Protein AF-A0A078JZK4-F1 (afdb_monomer_lite)

InterPro domains:
  IPR011009 Protein kinase-like domain superfamily [SSF56112] (12-67)
  IPR050117 Mitogen-activated protein (MAP) kinase [PTHR24055] (13-67)

Structure (mmCIF, N/CA/C/O backbone):
data_AF-A0A078JZK4-F1
#
_entry.id   AF-A0A078JZK4-F1
#
loop_
_atom_site.group_PDB
_atom_site.id
_atom_site.type_symbol
_atom_site.label_atom_id
_atom_site.label_alt_id
_atom_site.label_comp_id
_atom_site.label_asym_id
_atom_site.label_entity_id
_atom_site.label_seq_id
_atom_site.pdbx_PDB_ins_code
_atom_site.Cartn_x
_atom_site.Cartn_y
_atom_site.Cartn_z
_atom_site.occupancy
_atom_site.B_iso_or_equiv
_atom_site.auth_seq_id
_atom_site.auth_comp_id
_atom_site.auth_asym_id
_atom_site.auth_atom_id
_atom_site.pdbx_PDB_model_num
ATOM 1 N N . MET A 1 1 ? -11.779 21.179 -5.044 1.00 34.94 1 MET A N 1
ATOM 2 C CA . MET A 1 1 ? -12.272 19.907 -5.622 1.00 34.94 1 MET A CA 1
ATOM 3 C C . MET A 1 1 ? -11.150 18.866 -5.657 1.00 34.94 1 MET A C 1
ATOM 5 O O . MET A 1 1 ? -10.392 18.842 -6.611 1.00 34.94 1 MET A O 1
ATOM 9 N N . GLN A 1 2 ? -10.970 18.042 -4.618 1.00 35.16 2 GLN A N 1
ATOM 10 C CA . GLN A 1 2 ? -9.938 16.983 -4.597 1.00 35.16 2 GLN A CA 1
ATOM 11 C C . GLN A 1 2 ? -10.507 15.701 -3.962 1.00 35.16 2 GLN A C 1
ATOM 13 O O . GLN A 1 2 ? -10.055 15.266 -2.913 1.00 35.16 2 GLN A O 1
ATOM 18 N N . GLN A 1 3 ? -11.549 15.116 -4.564 1.00 39.38 3 GLN A N 1
ATOM 19 C CA . GLN A 1 3 ? -12.145 13.848 -4.094 1.00 39.38 3 GLN A CA 1
ATOM 20 C C . GLN A 1 3 ? -12.027 12.683 -5.100 1.00 39.38 3 GLN A C 1
ATOM 22 O O . GLN A 1 3 ? -12.446 11.570 -4.806 1.00 39.38 3 GLN A O 1
ATOM 27 N N . ASN A 1 4 ? -11.398 12.872 -6.267 1.00 43.16 4 ASN A N 1
ATOM 28 C CA . ASN A 1 4 ? -11.560 1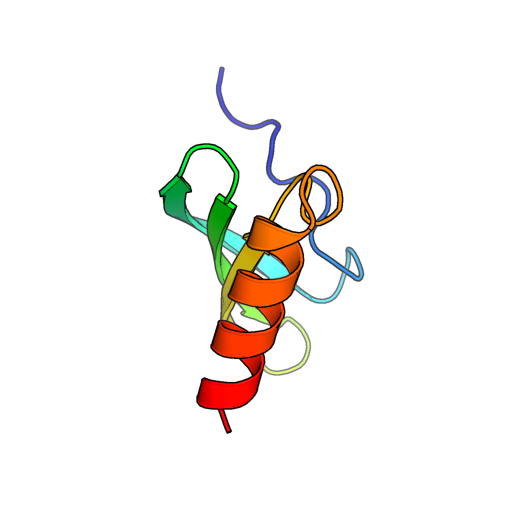1.926 -7.383 1.00 43.16 4 ASN A CA 1
ATOM 29 C C . ASN A 1 4 ? -10.458 10.872 -7.598 1.00 43.16 4 ASN A C 1
ATOM 31 O O . ASN A 1 4 ? -10.556 10.113 -8.556 1.00 43.16 4 ASN A O 1
ATOM 35 N N . GLN A 1 5 ? -9.451 10.731 -6.729 1.00 49.16 5 GLN A N 1
ATOM 36 C CA . GLN A 1 5 ? -8.420 9.684 -6.917 1.00 49.16 5 GLN A CA 1
ATOM 37 C C . GLN A 1 5 ? -8.650 8.391 -6.119 1.00 49.16 5 GLN A C 1
ATOM 39 O O . GLN A 1 5 ? -7.876 7.444 -6.238 1.00 49.16 5 GLN A O 1
ATOM 44 N N . VAL A 1 6 ? -9.728 8.305 -5.332 1.00 53.19 6 VAL A N 1
ATOM 45 C CA . VAL A 1 6 ? -9.960 7.155 -4.439 1.00 53.19 6 VAL A CA 1
ATOM 46 C C . VAL A 1 6 ? -10.650 5.973 -5.144 1.00 53.19 6 VAL A C 1
ATOM 48 O O . VAL A 1 6 ? -10.731 4.875 -4.604 1.00 53.19 6 VAL A O 1
ATOM 51 N N . LYS A 1 7 ? -11.127 6.157 -6.380 1.00 51.06 7 LYS A N 1
ATOM 52 C CA . LYS A 1 7 ? -12.186 5.313 -6.953 1.00 51.06 7 LYS A CA 1
ATOM 53 C C . LYS A 1 7 ? -11.821 3.889 -7.402 1.00 51.06 7 LYS A C 1
ATOM 55 O O . LYS A 1 7 ? -12.730 3.207 -7.847 1.00 51.06 7 LYS A O 1
ATOM 60 N N . LYS A 1 8 ? -10.582 3.393 -7.273 1.00 57.66 8 LYS A N 1
ATOM 61 C CA . LYS A 1 8 ? -10.243 1.974 -7.555 1.00 57.66 8 LYS A CA 1
ATOM 62 C C . LYS A 1 8 ? -8.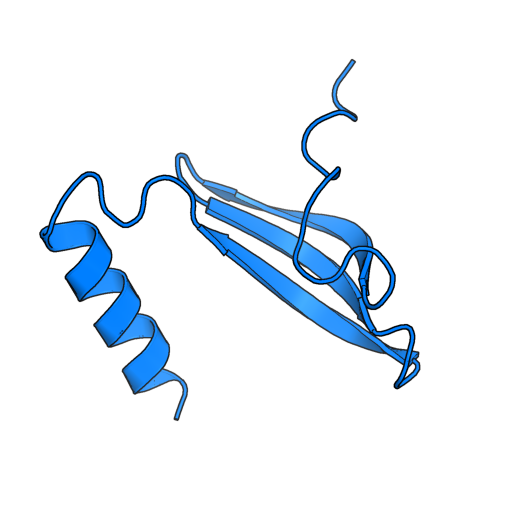956 1.549 -6.824 1.00 57.66 8 LYS A C 1
ATOM 64 O O . LYS A 1 8 ? -7.851 1.836 -7.299 1.00 57.66 8 LYS A O 1
ATOM 69 N N . TYR A 1 9 ? -9.111 0.871 -5.685 1.00 60.88 9 TYR A N 1
ATOM 70 C CA . TYR A 1 9 ? -8.063 0.123 -4.976 1.00 60.88 9 TYR A CA 1
ATOM 71 C C . TYR A 1 9 ? -8.533 -1.330 -4.839 1.00 60.88 9 TYR A C 1
ATOM 73 O O . TYR A 1 9 ? -9.364 -1.608 -3.982 1.00 60.88 9 TYR A O 1
ATOM 81 N N . GLY A 1 10 ? -8.036 -2.246 -5.678 1.00 59.03 10 GLY A N 1
ATOM 82 C CA . GLY A 1 10 ? -8.386 -3.673 -5.584 1.00 59.03 10 GLY A CA 1
ATOM 83 C C . GLY A 1 10 ? -9.896 -3.946 -5.647 1.00 59.03 10 GLY A C 1
ATOM 84 O O . GLY A 1 10 ? -10.660 -3.074 -6.048 1.00 59.03 10 GLY A O 1
ATOM 85 N N . ASN A 1 11 ? -10.322 -5.167 -5.299 1.00 58.84 11 ASN A N 1
ATOM 86 C CA . ASN A 1 11 ? -11.730 -5.583 -5.301 1.00 58.84 11 ASN A CA 1
ATOM 87 C C . ASN A 1 11 ? -12.598 -4.520 -4.599 1.00 58.84 11 ASN A C 1
ATOM 89 O O . ASN A 1 11 ? -12.472 -4.326 -3.389 1.00 58.84 11 ASN A O 1
ATOM 93 N N . ALA A 1 12 ? -13.424 -3.808 -5.375 1.00 61.19 12 ALA A N 1
ATOM 94 C CA . ALA A 1 12 ? -14.024 -2.525 -4.997 1.00 61.19 12 ALA A CA 1
ATOM 95 C C . ALA A 1 12 ? -14.909 -2.584 -3.737 1.00 61.19 12 ALA A C 1
ATOM 97 O O . ALA A 1 12 ? -15.225 -1.541 -3.173 1.00 61.19 12 ALA A O 1
ATOM 98 N N . ASN A 1 13 ? -15.253 -3.791 -3.276 1.00 74.94 13 ASN A N 1
ATOM 99 C CA . ASN A 1 13 ? -16.102 -4.023 -2.113 1.00 74.94 13 ASN A CA 1
ATOM 100 C C . ASN A 1 13 ? -15.356 -4.451 -0.838 1.00 74.94 13 ASN A C 1
ATOM 102 O O . ASN A 1 13 ? -15.960 -4.419 0.230 1.00 74.94 13 ASN A O 1
ATOM 106 N N . ARG A 1 14 ? -14.071 -4.841 -0.898 1.00 88.81 14 ARG A N 1
ATOM 107 C CA . ARG A 1 14 ? -13.371 -5.348 0.300 1.00 88.81 14 ARG A CA 1
ATOM 108 C C . ARG A 1 14 ? -12.828 -4.235 1.189 1.00 88.81 14 ARG A C 1
ATOM 110 O O . ARG A 1 14 ? -12.849 -4.373 2.403 1.00 88.81 14 ARG A O 1
ATOM 117 N N . TYR A 1 15 ? -12.329 -3.144 0.617 1.00 90.88 15 TYR A N 1
ATOM 118 C CA . TYR A 1 15 ? -11.640 -2.109 1.389 1.00 90.88 15 TYR A CA 1
ATOM 119 C C . TYR A 1 15 ? -12.379 -0.780 1.338 1.00 90.88 15 TYR A C 1
ATOM 121 O O . TYR A 1 15 ? -12.594 -0.213 0.267 1.00 90.88 15 TYR A O 1
ATOM 129 N N . ARG A 1 16 ? -12.695 -0.232 2.512 1.00 90.62 16 ARG A N 1
ATOM 130 C CA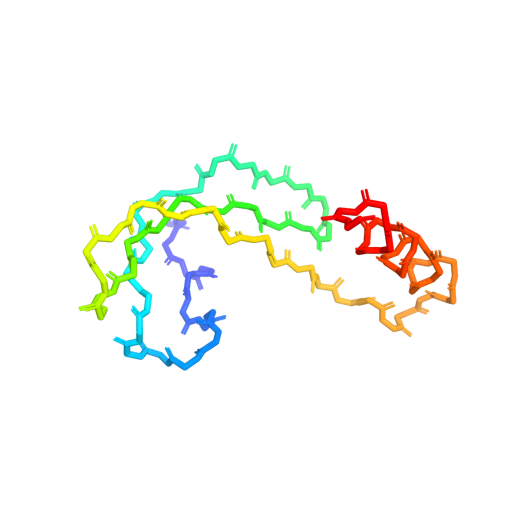 . ARG A 1 16 ? -13.238 1.121 2.641 1.00 90.62 16 ARG A CA 1
ATOM 131 C C . ARG A 1 16 ? -12.118 2.094 2.974 1.00 90.62 16 ARG A C 1
ATOM 133 O O . ARG A 1 16 ? -11.549 2.050 4.064 1.00 90.62 16 ARG A O 1
ATOM 140 N N . ILE A 1 17 ? -11.814 2.992 2.043 1.00 90.62 17 ILE A N 1
ATOM 141 C CA . ILE A 1 17 ? -10.761 3.994 2.229 1.00 90.62 17 ILE A CA 1
ATOM 142 C C . ILE A 1 17 ? -11.213 5.047 3.246 1.00 90.62 17 ILE A C 1
ATOM 144 O O . ILE A 1 17 ? -12.305 5.597 3.130 1.00 90.62 17 ILE A O 1
ATOM 148 N N . LEU A 1 18 ? -10.364 5.333 4.235 1.00 91.62 18 LEU A N 1
ATOM 149 C CA . LEU A 1 18 ? -10.619 6.336 5.270 1.00 91.62 18 LEU A CA 1
ATOM 150 C C . LEU A 1 18 ? -9.996 7.684 4.909 1.00 91.62 18 LEU A C 1
ATOM 152 O O . LEU A 1 18 ? -10.680 8.700 4.860 1.00 91.62 18 LEU A O 1
ATOM 156 N N . ARG A 1 19 ? -8.678 7.699 4.688 1.00 91.25 19 ARG A N 1
ATOM 157 C CA . ARG A 1 19 ? -7.919 8.908 4.348 1.00 91.25 19 ARG A CA 1
ATOM 158 C C . ARG A 1 19 ? -6.596 8.557 3.690 1.00 91.25 19 ARG A C 1
ATOM 160 O O . ARG A 1 19 ? -6.039 7.488 3.932 1.00 91.25 19 ARG A O 1
ATOM 167 N N . ILE A 1 20 ? -6.064 9.486 2.909 1.00 93.31 20 ILE A N 1
ATOM 168 C CA . ILE A 1 20 ? -4.682 9.416 2.433 1.00 93.31 20 ILE A CA 1
ATOM 169 C C . ILE A 1 20 ? -3.761 9.726 3.619 1.00 93.31 20 ILE A C 1
ATOM 171 O O . ILE A 1 20 ? -4.000 10.683 4.351 1.00 93.31 20 ILE A O 1
ATOM 175 N N . ILE A 1 21 ? -2.740 8.894 3.819 1.00 94.69 2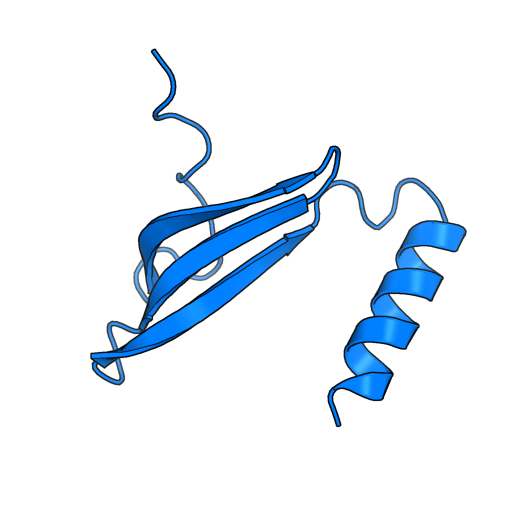1 ILE A N 1
ATOM 176 C CA . ILE A 1 21 ? -1.719 9.062 4.865 1.00 94.69 21 ILE A CA 1
ATOM 177 C C . ILE A 1 21 ? -0.329 9.353 4.288 1.00 94.69 21 ILE A C 1
ATOM 179 O O . ILE A 1 21 ? 0.540 9.823 5.010 1.00 94.69 21 ILE A O 1
ATOM 183 N N . GLY A 1 22 ? -0.124 9.130 2.988 1.00 93.12 22 GLY A N 1
ATOM 184 C CA . GLY A 1 22 ? 1.098 9.507 2.287 1.00 93.12 22 GLY A CA 1
ATOM 185 C C . GLY A 1 22 ? 0.853 9.668 0.792 1.00 93.12 22 GLY A C 1
ATOM 186 O O . GLY A 1 22 ? 0.059 8.937 0.204 1.00 93.12 22 GLY A O 1
ATOM 187 N N . LYS A 1 23 ? 1.529 10.632 0.167 1.00 92.19 23 LYS A N 1
ATOM 188 C CA . LYS A 1 23 ? 1.508 10.827 -1.284 1.00 92.19 23 LYS A CA 1
ATOM 189 C C . LYS A 1 23 ? 2.902 11.205 -1.768 1.00 92.19 23 LYS A C 1
ATOM 191 O O . LYS A 1 23 ? 3.532 12.101 -1.217 1.00 92.19 23 LYS A O 1
ATOM 196 N N . ARG A 1 24 ? 3.361 10.520 -2.807 1.00 86.31 24 ARG A N 1
ATOM 197 C CA . ARG A 1 24 ? 4.559 10.826 -3.594 1.00 86.31 24 ARG A CA 1
ATOM 198 C C . ARG A 1 24 ? 4.160 10.876 -5.071 1.00 86.31 24 ARG A C 1
ATOM 200 O O . ARG A 1 24 ? 3.025 10.548 -5.408 1.00 86.31 24 ARG A O 1
ATOM 207 N N . ASN A 1 25 ? 5.077 11.283 -5.947 1.00 80.81 25 ASN A N 1
ATOM 208 C CA . ASN A 1 25 ? 4.788 11.478 -7.376 1.00 80.81 25 ASN A CA 1
ATOM 209 C C . ASN A 1 25 ? 4.087 10.268 -8.019 1.00 80.81 25 ASN A C 1
ATOM 211 O O . ASN A 1 25 ? 3.064 10.434 -8.676 1.00 80.81 25 ASN A O 1
ATOM 215 N N . TYR A 1 26 ? 4.567 9.056 -7.738 1.00 83.94 26 TYR A N 1
ATOM 216 C CA . TYR A 1 26 ? 4.042 7.819 -8.326 1.00 83.94 26 TYR A CA 1
ATOM 217 C C . TYR A 1 26 ? 3.333 6.915 -7.316 1.00 83.94 26 TYR A C 1
ATOM 219 O O . TYR A 1 26 ? 3.003 5.779 -7.633 1.00 83.94 26 TYR A O 1
ATOM 227 N N . GLU A 1 27 ? 3.088 7.385 -6.094 1.00 88.19 27 GLU A N 1
ATOM 228 C CA . GLU A 1 27 ? 2.599 6.523 -5.021 1.00 88.19 27 GLU A CA 1
ATOM 229 C C . GLU A 1 27 ? 1.608 7.240 -4.109 1.00 88.19 27 GLU A C 1
ATOM 231 O O . GLU A 1 27 ? 1.795 8.398 -3.737 1.00 88.19 27 GLU A O 1
ATOM 236 N N . ILE A 1 28 ? 0.565 6.525 -3.700 1.00 91.56 28 ILE A N 1
ATOM 237 C CA . ILE A 1 28 ? -0.365 6.959 -2.662 1.00 91.56 28 ILE A CA 1
ATOM 238 C C . ILE A 1 28 ? -0.470 5.856 -1.617 1.00 91.56 28 ILE A C 1
ATOM 240 O O . ILE A 1 28 ? -0.741 4.705 -1.946 1.00 91.56 28 ILE A O 1
ATOM 244 N N . VAL A 1 29 ? -0.327 6.226 -0.350 1.00 92.62 29 VAL A N 1
ATOM 245 C CA . VAL A 1 29 ? -0.637 5.370 0.791 1.00 92.62 29 VAL A CA 1
ATOM 246 C C . VAL A 1 29 ? -1.901 5.893 1.451 1.00 92.62 29 VAL A C 1
ATOM 248 O O . VAL A 1 29 ? -1.988 7.074 1.802 1.00 92.62 29 VAL A O 1
ATOM 251 N N . CYS A 1 30 ? -2.886 5.028 1.650 1.00 93.19 30 CYS A N 1
ATOM 252 C 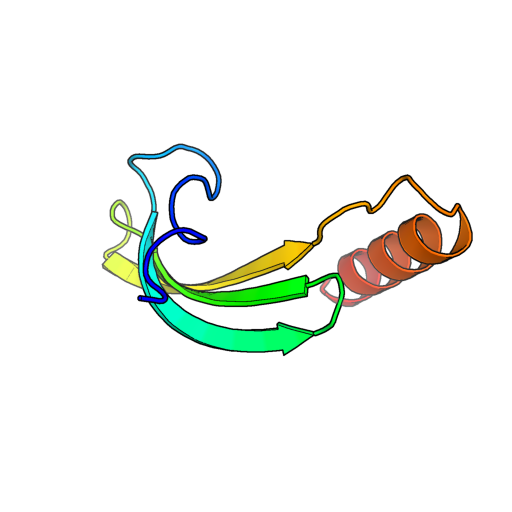CA . CYS A 1 30 ? -4.108 5.362 2.367 1.00 93.19 30 CYS A CA 1
ATOM 253 C C . CYS A 1 30 ? -4.357 4.412 3.538 1.00 93.19 30 CYS A C 1
ATOM 255 O O . CYS A 1 30 ? -4.030 3.229 3.492 1.00 93.19 30 CYS A O 1
ATOM 257 N N . ALA A 1 31 ? -4.946 4.955 4.599 1.00 94.00 31 ALA A N 1
ATOM 258 C CA . ALA A 1 31 ? -5.552 4.157 5.648 1.00 94.00 31 ALA A CA 1
ATOM 259 C C . ALA A 1 31 ? -6.923 3.682 5.160 1.00 94.00 31 ALA A C 1
ATOM 261 O O . ALA A 1 31 ? -7.706 4.476 4.627 1.00 94.00 31 ALA A O 1
ATOM 262 N N . ALA A 1 32 ? -7.219 2.407 5.368 1.00 93.69 32 ALA A N 1
ATOM 263 C CA . ALA A 1 32 ? -8.476 1.781 5.001 1.00 93.69 32 ALA A CA 1
ATOM 264 C C . ALA A 1 32 ? -8.943 0.819 6.098 1.00 93.69 32 ALA A C 1
ATOM 266 O O . ALA A 1 32 ? -8.188 0.476 7.007 1.00 93.69 32 ALA A O 1
ATOM 267 N N . VAL A 1 33 ? -10.201 0.401 6.005 1.00 94.12 33 VAL A N 1
ATOM 268 C CA . VAL A 1 33 ? -10.756 -0.709 6.784 1.00 94.12 33 VAL A CA 1
ATOM 269 C C . VAL A 1 33 ? -10.998 -1.872 5.835 1.00 94.12 33 VAL A C 1
ATOM 271 O O . VAL A 1 33 ? -11.621 -1.678 4.788 1.00 94.12 33 VAL A O 1
ATOM 274 N N . ASP A 1 34 ? -10.504 -3.056 6.188 1.00 93.44 34 ASP A N 1
ATOM 275 C CA . ASP A 1 34 ? -10.919 -4.302 5.546 1.00 93.44 34 ASP A CA 1
ATOM 276 C C . ASP A 1 34 ? -12.334 -4.641 6.027 1.00 93.44 34 ASP A C 1
ATOM 278 O O . ASP A 1 34 ? -12.565 -4.866 7.210 1.00 93.44 34 ASP A O 1
ATOM 282 N N . MET A 1 35 ? -13.303 -4.633 5.120 1.00 92.12 35 MET A N 1
ATOM 283 C CA . MET A 1 35 ? -14.713 -4.864 5.427 1.00 92.12 35 MET A CA 1
ATOM 284 C C . MET A 1 35 ? -15.011 -6.330 5.761 1.00 92.12 35 MET A C 1
ATOM 286 O O . MET A 1 35 ? -16.090 -6.611 6.271 1.00 92.12 35 MET A O 1
ATOM 290 N N . HIS A 1 36 ? -14.089 -7.261 5.488 1.00 92.06 36 HIS A N 1
ATOM 291 C CA . HIS A 1 36 ? -14.251 -8.669 5.857 1.00 92.06 36 HIS A CA 1
ATOM 292 C C . HIS A 1 36 ? -13.752 -8.957 7.277 1.00 92.06 36 HIS A C 1
ATOM 294 O O . HIS A 1 36 ? -14.368 -9.753 7.978 1.00 92.06 36 HIS A O 1
ATOM 300 N N . THR A 1 37 ? -12.647 -8.332 7.701 1.00 94.81 37 THR A N 1
ATOM 301 C CA . THR A 1 37 ? -12.055 -8.567 9.035 1.00 94.81 37 THR A CA 1
ATOM 302 C C . THR A 1 37 ? -12.374 -7.463 10.043 1.00 94.81 37 THR A C 1
ATOM 304 O O . THR A 1 37 ? -12.241 -7.668 11.244 1.00 94.81 37 THR A O 1
ATOM 307 N N . GLY A 1 38 ? -12.791 -6.283 9.579 1.00 94.38 38 GLY A N 1
ATOM 308 C CA . GLY A 1 38 ? -12.977 -5.085 10.401 1.00 94.38 38 GLY A CA 1
ATOM 309 C C . GLY A 1 38 ? -11.671 -4.363 10.759 1.00 94.38 38 GLY A C 1
ATOM 310 O O . GLY A 1 38 ? -11.704 -3.327 11.426 1.00 94.38 38 GLY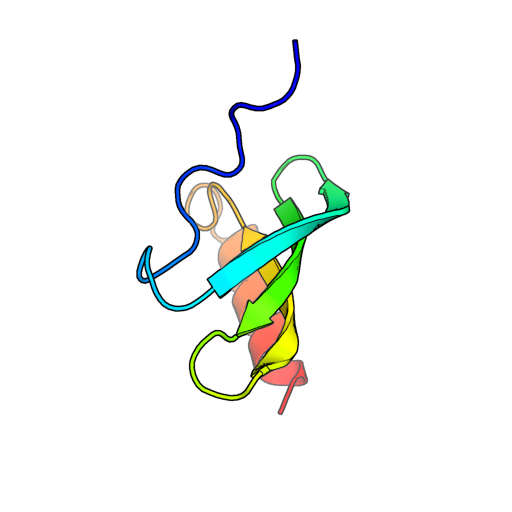 A O 1
ATOM 311 N N . GLU A 1 39 ? -10.520 -4.868 10.317 1.00 97.25 39 GLU A N 1
ATOM 312 C CA . GLU A 1 39 ? -9.216 -4.347 10.720 1.00 97.25 39 GLU A CA 1
ATOM 313 C C . GLU A 1 39 ? -8.812 -3.088 9.950 1.00 97.25 39 GLU A C 1
ATOM 315 O O . GLU A 1 39 ? -9.150 -2.887 8.778 1.00 97.25 39 GLU A O 1
ATOM 320 N N . LYS A 1 40 ? -8.027 -2.232 10.615 1.00 95.44 40 LYS A N 1
ATOM 321 C CA . LYS A 1 40 ? -7.390 -1.078 9.977 1.00 95.44 40 LYS A CA 1
ATOM 322 C C . LYS A 1 40 ? -6.138 -1.535 9.241 1.00 95.44 40 LYS A C 1
ATOM 324 O O . LYS A 1 40 ? -5.236 -2.104 9.844 1.00 95.44 40 LYS A O 1
ATOM 329 N N . VAL A 1 41 ? -6.056 -1.198 7.962 1.00 95.00 41 VAL A N 1
ATOM 330 C CA . VAL A 1 41 ? -4.935 -1.552 7.090 1.00 95.00 41 VAL A CA 1
ATOM 331 C C . VAL A 1 41 ? -4.380 -0.316 6.389 1.00 95.00 41 VAL A C 1
ATOM 333 O O . VAL A 1 41 ? -5.088 0.672 6.170 1.00 95.00 41 VAL A O 1
ATOM 336 N N . ALA A 1 42 ? -3.103 -0.370 6.016 1.00 94.25 42 ALA A N 1
ATOM 337 C CA . ALA A 1 42 ? -2.496 0.591 5.104 1.00 94.25 42 ALA A CA 1
ATOM 338 C C . ALA A 1 42 ? -2.459 -0.005 3.692 1.00 94.25 42 ALA A C 1
ATOM 340 O O . ALA A 1 42 ? -1.958 -1.109 3.493 1.00 94.25 42 ALA A O 1
ATOM 341 N N . ILE A 1 43 ? -2.973 0.727 2.705 1.00 91.50 43 ILE A N 1
ATOM 342 C CA . ILE A 1 43 ? -2.946 0.335 1.295 1.00 91.50 43 ILE A CA 1
ATOM 343 C C . ILE A 1 43 ? -1.980 1.262 0.563 1.00 91.50 43 ILE A C 1
ATOM 345 O O . ILE A 1 43 ? -2.217 2.466 0.467 1.00 91.50 43 ILE A O 1
ATOM 349 N N . LYS A 1 44 ? -0.895 0.688 0.038 1.00 91.06 44 LYS A N 1
ATOM 350 C CA . LYS A 1 44 ? 0.100 1.364 -0.802 1.00 91.06 44 LYS A CA 1
ATOM 351 C C . LYS A 1 44 ? -0.234 1.108 -2.273 1.00 91.06 44 LYS A C 1
ATOM 353 O O . LYS A 1 44 ? -0.145 -0.024 -2.739 1.00 91.06 44 LYS A O 1
ATOM 358 N N . LYS A 1 45 ? -0.640 2.146 -3.004 1.00 87.88 45 LYS A N 1
ATOM 359 C CA . LYS A 1 45 ? -0.872 2.115 -4.453 1.00 87.88 45 LYS A CA 1
ATOM 360 C C . LYS A 1 45 ? 0.287 2.775 -5.170 1.00 87.88 45 LYS A C 1
ATOM 362 O O . LYS A 1 45 ? 0.624 3.918 -4.878 1.00 87.88 45 LYS A O 1
ATOM 367 N N . ILE A 1 46 ? 0.830 2.061 -6.140 1.00 87.12 46 ILE A N 1
ATOM 368 C CA . ILE A 1 46 ? 2.002 2.465 -6.900 1.00 87.12 46 ILE A CA 1
ATOM 369 C C . ILE A 1 46 ? 1.554 2.542 -8.356 1.00 87.12 46 ILE A C 1
ATOM 371 O O . ILE A 1 46 ? 0.999 1.583 -8.894 1.00 87.12 46 ILE A O 1
ATOM 375 N N . ASN A 1 47 ? 1.698 3.714 -8.954 1.00 84.44 47 ASN A N 1
ATOM 376 C CA . ASN A 1 47 ? 1.330 3.989 -10.335 1.00 84.44 47 ASN A CA 1
ATOM 377 C C . ASN A 1 47 ? 2.556 3.773 -11.230 1.00 84.44 47 ASN A C 1
ATOM 379 O O . ASN A 1 47 ? 3.684 3.921 -10.772 1.00 84.44 47 ASN A O 1
ATOM 383 N N . ASN A 1 48 ? 2.325 3.442 -12.501 1.00 82.69 48 ASN A N 1
ATOM 384 C CA . ASN A 1 48 ? 3.356 3.391 -13.545 1.00 82.69 48 ASN A CA 1
ATOM 385 C C . ASN A 1 48 ? 4.588 2.516 -13.228 1.00 82.69 48 ASN A C 1
ATOM 387 O O . ASN A 1 48 ? 5.680 2.767 -13.722 1.00 82.69 48 ASN A O 1
ATOM 391 N N . VAL A 1 49 ? 4.417 1.440 -12.452 1.00 79.69 49 VAL A N 1
ATOM 392 C CA . VAL A 1 49 ? 5.522 0.557 -12.013 1.00 79.69 49 VAL A CA 1
ATOM 393 C C . VAL A 1 49 ? 6.340 -0.030 -13.176 1.00 79.69 49 VAL A C 1
ATOM 395 O O . VAL A 1 49 ? 7.501 -0.382 -12.992 1.00 79.69 49 VAL A O 1
ATOM 398 N N . PHE A 1 50 ? 5.750 -0.134 -14.368 1.00 78.31 50 PHE A N 1
ATOM 399 C CA . PHE A 1 50 ? 6.381 -0.717 -15.556 1.00 78.31 50 PHE A CA 1
ATOM 400 C C . PHE A 1 50 ? 6.919 0.319 -16.552 1.00 78.31 50 PHE A C 1
ATOM 402 O O . PHE A 1 50 ? 7.371 -0.064 -17.626 1.00 78.31 50 PHE A O 1
ATOM 409 N N . GLU A 1 51 ? 6.877 1.611 -16.219 1.00 84.50 51 GLU A N 1
ATOM 410 C CA . GLU A 1 51 ? 7.418 2.675 -17.077 1.00 84.50 51 GLU A CA 1
ATOM 411 C C . GLU A 1 51 ? 8.956 2.627 -17.124 1.00 84.50 51 GLU A C 1
ATOM 413 O O . GLU A 1 51 ? 9.560 2.806 -18.182 1.00 84.50 51 GLU A O 1
ATOM 418 N N . HIS A 1 52 ? 9.595 2.271 -16.004 1.00 85.06 52 HIS A N 1
ATOM 419 C CA . HIS A 1 52 ? 11.037 2.061 -15.923 1.00 85.06 52 HIS A CA 1
ATOM 420 C C . HIS A 1 52 ? 11.386 0.765 -15.180 1.00 85.06 52 HIS A C 1
ATOM 422 O O . HIS A 1 52 ? 10.888 0.490 -14.088 1.00 85.06 52 HIS A O 1
ATOM 428 N N . ILE A 1 53 ? 12.324 -0.012 -15.733 1.00 88.06 53 ILE A N 1
ATOM 429 C CA . ILE A 1 53 ? 12.815 -1.265 -15.124 1.00 88.06 53 ILE A CA 1
ATOM 430 C C . ILE A 1 53 ? 13.381 -1.014 -13.716 1.00 88.06 53 ILE A C 1
ATOM 432 O O . ILE A 1 53 ? 13.210 -1.839 -12.816 1.00 88.06 53 ILE A O 1
ATOM 436 N N . SER A 1 54 ? 14.022 0.137 -13.497 1.00 88.44 54 SER A N 1
ATOM 437 C CA . SER A 1 54 ? 14.547 0.542 -12.188 1.00 88.44 54 SER A CA 1
ATOM 438 C C . SER A 1 54 ? 13.466 0.605 -11.108 1.00 88.44 54 SER A C 1
ATOM 440 O O . SER A 1 54 ? 13.719 0.190 -9.973 1.00 88.44 54 SER A O 1
ATOM 442 N N . ASP A 1 55 ? 12.263 1.067 -11.457 1.00 84.88 55 ASP A N 1
ATOM 443 C CA . ASP A 1 55 ? 11.143 1.185 -10.525 1.00 84.88 55 ASP A CA 1
ATOM 444 C C . ASP A 1 55 ? 10.553 -0.189 -10.212 1.00 84.88 55 ASP A C 1
ATOM 446 O O . ASP A 1 55 ? 10.371 -0.521 -9.040 1.00 84.88 55 ASP A O 1
ATOM 450 N N . ALA A 1 56 ? 10.391 -1.053 -11.218 1.00 88.25 56 ALA A N 1
ATOM 451 C CA . ALA A 1 56 ? 9.992 -2.445 -11.009 1.00 88.25 56 ALA A CA 1
ATOM 452 C C . ALA A 1 56 ? 10.971 -3.200 -10.083 1.00 88.25 56 ALA A C 1
ATOM 454 O O . ALA A 1 56 ? 10.548 -3.871 -9.138 1.00 88.25 56 ALA A O 1
ATOM 455 N N . LEU A 1 57 ? 12.287 -3.044 -10.286 1.00 91.50 57 LEU A N 1
ATOM 456 C CA . LEU A 1 57 ? 13.317 -3.650 -9.429 1.00 91.50 57 LEU A CA 1
ATOM 457 C C . LEU A 1 57 ? 13.308 -3.088 -8.005 1.00 91.50 57 LEU A C 1
ATOM 459 O O . LEU A 1 57 ? 13.599 -3.805 -7.044 1.00 91.50 57 LEU A O 1
ATOM 463 N N . ARG A 1 58 ? 13.016 -1.795 -7.843 1.00 89.56 58 ARG A N 1
ATOM 464 C CA . ARG A 1 58 ? 12.836 -1.185 -6.523 1.00 89.56 58 ARG A CA 1
ATOM 465 C C . ARG A 1 58 ? 11.619 -1.781 -5.817 1.00 89.56 58 ARG A C 1
ATOM 467 O O . ARG A 1 58 ? 11.743 -2.178 -4.664 1.00 89.56 58 ARG A O 1
ATOM 474 N N . MET A 1 59 ? 10.489 -1.913 -6.510 1.00 89.31 59 MET A N 1
ATOM 475 C CA . MET A 1 59 ? 9.271 -2.509 -5.952 1.00 89.31 59 MET A CA 1
ATOM 476 C C . MET A 1 59 ? 9.470 -3.969 -5.557 1.00 89.31 59 MET A C 1
ATOM 478 O O . MET A 1 59 ? 9.068 -4.369 -4.466 1.00 89.31 59 MET A O 1
ATOM 482 N N . LEU A 1 60 ? 10.157 -4.750 -6.393 1.00 90.81 60 LEU A N 1
ATOM 483 C CA . LEU A 1 60 ? 10.494 -6.134 -6.072 1.00 90.81 60 LEU A CA 1
ATOM 484 C C . LEU A 1 60 ? 11.339 -6.228 -4.794 1.00 90.81 60 LEU A C 1
ATOM 486 O O . LEU A 1 60 ? 11.071 -7.075 -3.944 1.00 90.81 60 LEU A O 1
ATOM 490 N N . ARG A 1 61 ? 12.337 -5.347 -4.638 1.00 92.88 61 ARG A N 1
ATOM 491 C CA . ARG A 1 61 ? 13.162 -5.277 -3.422 1.00 92.88 61 ARG A CA 1
ATOM 492 C C . ARG A 1 61 ? 12.338 -4.914 -2.193 1.00 92.88 61 ARG A C 1
ATOM 494 O O . ARG A 1 61 ? 12.482 -5.570 -1.170 1.00 92.88 61 ARG A O 1
ATOM 501 N N . GLU A 1 62 ? 11.465 -3.915 -2.299 1.00 89.62 62 GLU A N 1
ATOM 502 C CA . GLU A 1 62 ? 10.592 -3.506 -1.196 1.00 89.62 62 GLU A CA 1
ATOM 503 C C . GLU A 1 62 ? 9.677 -4.655 -0.746 1.00 89.62 62 GLU A C 1
ATOM 505 O O . GLU A 1 62 ? 9.622 -4.948 0.442 1.00 89.62 62 GLU A O 1
ATOM 510 N N . VAL A 1 63 ? 9.026 -5.368 -1.673 1.00 89.50 63 VAL A N 1
ATOM 511 C CA . VAL A 1 63 ? 8.173 -6.523 -1.332 1.00 89.50 63 VAL A CA 1
ATOM 512 C C . VAL A 1 63 ? 8.986 -7.675 -0.741 1.00 89.50 63 VAL A C 1
ATOM 514 O O . VAL A 1 63 ? 8.538 -8.307 0.214 1.00 89.50 63 VAL A O 1
ATOM 517 N N . LYS A 1 64 ? 10.181 -7.943 -1.281 1.00 92.06 64 LYS A N 1
ATOM 518 C CA . LYS A 1 64 ? 11.062 -9.011 -0.792 1.00 92.06 64 LYS A CA 1
ATOM 519 C C . LYS A 1 64 ? 11.547 -8.763 0.639 1.00 92.06 64 LYS A C 1
ATOM 521 O O . LYS A 1 64 ? 11.726 -9.727 1.364 1.00 92.06 64 LYS A O 1
ATOM 526 N N . LEU A 1 65 ? 11.755 -7.506 1.034 1.00 93.25 65 LEU A N 1
ATOM 527 C CA . LEU A 1 65 ? 12.203 -7.134 2.383 1.00 93.25 65 LEU A CA 1
ATOM 528 C C . LEU A 1 65 ? 11.088 -7.155 3.437 1.00 93.25 65 LEU A C 1
ATOM 530 O O . LEU A 1 65 ? 11.380 -7.120 4.626 1.00 93.25 65 LEU A O 1
ATOM 534 N N . LEU A 1 66 ? 9.819 -7.183 3.024 1.00 87.00 66 LEU A N 1
ATOM 535 C CA . LEU A 1 66 ? 8.670 -7.231 3.937 1.00 87.00 66 LEU A CA 1
ATOM 536 C C . LEU A 1 66 ? 8.354 -8.653 4.440 1.00 87.00 66 LEU A C 1
ATOM 538 O O . LEU A 1 66 ? 7.294 -8.860 5.031 1.00 87.00 66 LEU A O 1
ATOM 542 N N . ARG A 1 67 ? 9.231 -9.628 4.176 1.00 70.62 67 ARG A N 1
ATOM 543 C CA . ARG A 1 67 ? 9.099 -11.033 4.571 1.00 70.62 67 ARG A CA 1
ATOM 544 C C . ARG A 1 67 ? 10.404 -11.568 5.131 1.00 70.62 67 ARG A C 1
ATOM 546 O O . ARG A 1 67 ? 11.453 -11.283 4.515 1.00 70.62 67 ARG A O 1
#

Secondary structure (DSSP, 8-state):
---TT-S-SSSTTTEEEEEEEEEETTEEEEEEEETTT--EEEEEEES-TTS-HHHHHHHHHHHHHT-

Radius of gyration: 13.32 Å; chains: 1; bounding box: 31×31×28 Å

Sequence (67 aa):
MQQNQVKKYGNANRYRILRIIGKRNYEIVCAAVDMHTGEKVAIKKINNVFEHISDALRMLREVKLLR

pLDDT: mean 82.4, std 16.23, range [34.94, 97.25]

Foldseek 3Di:
DPDPPPCDDPPRPQKAFDAWPDDDPFKTWTWIAGPVPRDIDIGIDGHPCPVDPVSVVVVVVVVVVVD

Organism: Brassica napus (NCBI:txid3708)